Protein AF-A0A916ZCE4-F1 (afdb_monomer)

Solvent-accessible surface area (backbone atoms only — not comparable to full-atom values): 5836 Å² total; per-residue (Å²): 132,80,49,57,36,42,53,15,47,40,32,35,37,42,56,66,68,63,46,86,62,83,86,52,67,86,87,54,49,46,57,57,51,27,46,56,56,24,55,75,69,74,45,52,68,63,56,52,38,40,70,75,55,42,75,92,53,55,72,62,35,77,72,66,49,63,57,50,81,55,92,61,28,32,39,34,34,54,96,60,22,33,58,36,39,44,51,45,77,78,77,74,77,75,70,80,85,84,127

Secondary structure (DSSP, 8-state):
--SB-HHHHHHHHHHTS----TTS-TTS-HHHHHHHHHHHTT--HHHHHHHHS-GGGGGGGGG--SEEE-SSEEEEEETTEEEEEEE------------

Structure (mmCIF, N/CA/C/O backbone):
data_AF-A0A916ZCE4-F1
#
_entry.id   AF-A0A916ZCE4-F1
#
loop_
_atom_site.group_PDB
_atom_site.id
_atom_site.type_symbol
_atom_site.label_atom_id
_atom_site.label_alt_id
_atom_site.label_comp_id
_atom_site.label_asym_id
_atom_site.label_entity_id
_atom_site.label_seq_id
_atom_site.pdbx_PDB_ins_code
_atom_site.Cartn_x
_atom_site.Cartn_y
_atom_site.Cartn_z
_atom_site.occupancy
_atom_site.B_iso_or_equiv
_atom_site.auth_seq_id
_atom_site.auth_comp_id
_atom_site.auth_asym_id
_atom_site.auth_atom_id
_atom_site.pdbx_PDB_model_num
ATOM 1 N N . MET A 1 1 ? 2.271 14.317 8.196 1.00 78.00 1 MET A N 1
ATOM 2 C CA . MET A 1 1 ? 2.770 13.307 7.229 1.00 78.00 1 MET A CA 1
ATOM 3 C C . MET A 1 1 ? 1.942 12.042 7.373 1.00 78.00 1 MET A C 1
ATOM 5 O O . MET A 1 1 ? 1.617 11.700 8.501 1.00 78.00 1 MET A O 1
ATOM 9 N N . SER A 1 2 ? 1.623 11.353 6.272 1.00 90.50 2 SER A N 1
ATOM 10 C CA . SER A 1 2 ? 0.889 10.079 6.326 1.00 90.50 2 SER A CA 1
ATOM 11 C C . SER A 1 2 ? 1.703 8.981 7.039 1.00 90.50 2 SER A C 1
ATOM 13 O O . SER A 1 2 ? 2.906 8.865 6.780 1.00 90.50 2 SER A O 1
ATOM 15 N N . PRO A 1 3 ? 1.078 8.146 7.892 1.00 94.50 3 PRO A N 1
ATOM 16 C CA . PRO A 1 3 ? 1.717 6.991 8.524 1.00 94.50 3 PRO A CA 1
ATOM 17 C C . PRO A 1 3 ? 1.898 5.808 7.557 1.00 94.50 3 PRO A C 1
ATOM 19 O O . PRO A 1 3 ? 2.504 4.799 7.920 1.00 94.50 3 PRO A O 1
ATOM 22 N N . VAL A 1 4 ? 1.373 5.900 6.330 1.00 96.62 4 VAL A N 1
ATOM 23 C CA . VAL A 1 4 ? 1.483 4.853 5.313 1.00 96.62 4 VAL A CA 1
ATOM 24 C C . VAL A 1 4 ? 2.815 4.974 4.578 1.00 96.62 4 VAL A C 1
ATOM 26 O O . VAL A 1 4 ? 3.096 5.953 3.879 1.00 96.62 4 VAL A O 1
ATOM 29 N N . THR A 1 5 ? 3.650 3.950 4.727 1.00 97.06 5 THR A N 1
ATOM 30 C CA . THR A 1 5 ? 4.968 3.899 4.086 1.00 97.06 5 THR A CA 1
ATOM 31 C C . THR A 1 5 ? 4.860 3.669 2.577 1.00 97.06 5 THR A C 1
ATOM 33 O O . THR A 1 5 ? 3.895 3.086 2.085 1.00 97.06 5 THR A O 1
ATOM 36 N N . ALA A 1 6 ? 5.891 4.057 1.821 1.00 96.88 6 ALA A N 1
ATOM 37 C CA . ALA A 1 6 ? 5.950 3.756 0.387 1.00 96.88 6 ALA A CA 1
ATOM 38 C C . ALA A 1 6 ? 5.925 2.240 0.109 1.00 96.88 6 ALA A C 1
ATOM 40 O O . ALA A 1 6 ? 5.322 1.805 -0.866 1.00 96.88 6 ALA A O 1
ATOM 41 N N . HIS A 1 7 ? 6.525 1.428 0.990 1.00 97.06 7 HIS A N 1
ATOM 42 C CA . HIS A 1 7 ? 6.454 -0.030 0.874 1.00 97.06 7 HIS A CA 1
ATOM 43 C C . HIS A 1 7 ? 5.010 -0.541 0.978 1.00 97.06 7 HIS A C 1
ATOM 45 O O . HIS A 1 7 ? 4.589 -1.362 0.166 1.00 97.06 7 HIS A O 1
ATOM 51 N N . ALA A 1 8 ? 4.227 -0.014 1.924 1.00 97.19 8 ALA A N 1
ATOM 52 C CA . ALA A 1 8 ? 2.812 -0.348 2.044 1.00 97.19 8 ALA A CA 1
ATOM 53 C C . ALA A 1 8 ? 2.013 0.030 0.788 1.00 97.19 8 ALA A C 1
ATOM 55 O O . ALA A 1 8 ? 1.170 -0.756 0.359 1.00 97.19 8 ALA A O 1
ATOM 56 N N . VAL A 1 9 ? 2.322 1.171 0.159 1.00 97.94 9 VAL A N 1
ATOM 57 C CA . VAL A 1 9 ? 1.701 1.566 -1.116 1.00 97.94 9 VAL A CA 1
ATOM 58 C C . VAL A 1 9 ? 2.015 0.561 -2.224 1.00 97.94 9 VAL A C 1
ATOM 60 O O . VAL A 1 9 ? 1.090 0.093 -2.881 1.00 97.94 9 VAL A O 1
ATOM 63 N N . VAL A 1 10 ? 3.281 0.159 -2.392 1.00 97.69 10 VAL A N 1
ATOM 64 C CA . VAL A 1 10 ? 3.669 -0.873 -3.377 1.00 97.69 10 VAL A CA 1
ATOM 65 C C . VAL A 1 10 ? 2.870 -2.160 -3.159 1.00 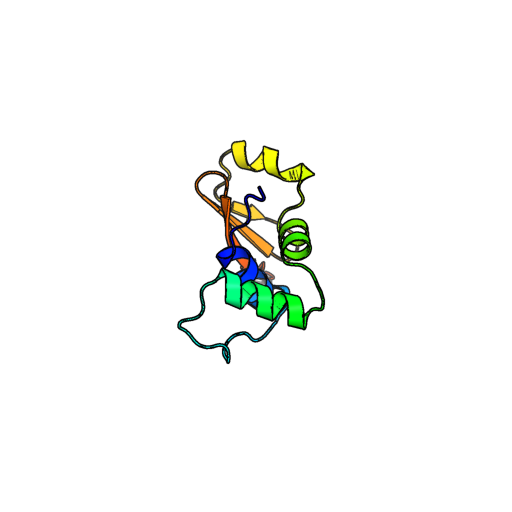97.69 10 VAL A C 1
ATOM 67 O O . VAL A 1 10 ? 2.295 -2.703 -4.098 1.00 97.69 10 VAL A O 1
ATOM 70 N N . ARG A 1 11 ? 2.761 -2.627 -1.911 1.00 97.12 11 ARG A N 1
ATOM 71 C CA . ARG A 1 11 ? 2.029 -3.863 -1.599 1.00 97.12 11 ARG A CA 1
ATOM 72 C C . ARG A 1 11 ? 0.529 -3.748 -1.821 1.00 97.12 11 ARG A C 1
ATOM 74 O O . ARG A 1 11 ? -0.084 -4.712 -2.273 1.00 97.12 11 ARG A O 1
ATOM 81 N N . TRP A 1 12 ? -0.060 -2.592 -1.542 1.00 96.94 12 TRP A N 1
ATOM 82 C CA . TRP A 1 12 ? -1.460 -2.331 -1.857 1.00 96.94 12 TRP A CA 1
ATOM 83 C C . TRP A 1 12 ? -1.712 -2.331 -3.370 1.00 96.94 12 TRP A C 1
ATOM 85 O O . TRP A 1 12 ? -2.660 -2.973 -3.826 1.00 96.94 12 TRP A O 1
ATOM 95 N N . LEU A 1 13 ? -0.835 -1.695 -4.154 1.00 96.81 13 LEU A N 1
ATOM 96 C CA . LEU A 1 13 ? -0.912 -1.696 -5.617 1.00 96.81 13 LEU A CA 1
ATOM 97 C C . LEU A 1 13 ? -0.871 -3.125 -6.181 1.00 96.81 13 LEU A C 1
ATOM 99 O O . LEU A 1 13 ? -1.753 -3.505 -6.947 1.00 96.81 13 LEU A O 1
ATOM 103 N N . GLU A 1 14 ? 0.091 -3.939 -5.746 1.00 95.50 14 GLU A N 1
ATOM 104 C CA . GLU A 1 14 ? 0.258 -5.322 -6.217 1.00 95.50 14 GLU A CA 1
ATOM 105 C C . GLU A 1 14 ? -0.904 -6.233 -5.786 1.00 95.50 14 GLU A C 1
ATOM 107 O O . GLU A 1 14 ? -1.456 -6.991 -6.584 1.00 95.50 14 GLU A O 1
ATOM 112 N N . ARG A 1 15 ? -1.283 -6.186 -4.503 1.00 94.12 15 ARG A N 1
ATOM 113 C CA . ARG A 1 15 ? -2.145 -7.217 -3.895 1.00 94.12 15 ARG A CA 1
ATOM 114 C C . ARG A 1 15 ? -3.623 -6.874 -3.911 1.00 94.12 15 ARG A C 1
ATOM 116 O O . ARG A 1 15 ? -4.446 -7.777 -4.020 1.00 94.12 15 ARG A O 1
ATOM 123 N N . VAL A 1 16 ? -3.950 -5.590 -3.789 1.00 93.56 16 VAL A N 1
ATOM 124 C CA . VAL A 1 16 ? -5.336 -5.108 -3.732 1.00 93.56 16 VAL A CA 1
ATOM 125 C C . VAL A 1 16 ? -5.747 -4.553 -5.091 1.00 93.56 16 VAL A C 1
ATOM 127 O O . VAL A 1 16 ? -6.789 -4.932 -5.616 1.00 93.56 16 VAL A O 1
ATOM 130 N N . ARG A 1 17 ? -4.906 -3.712 -5.707 1.00 94.19 17 ARG A N 1
ATOM 131 C CA . ARG A 1 17 ? -5.203 -3.098 -7.016 1.00 94.19 17 ARG A CA 1
ATOM 132 C C . ARG A 1 17 ? -4.746 -3.921 -8.220 1.00 94.19 17 ARG A C 1
ATOM 134 O O . ARG A 1 17 ? -5.067 -3.535 -9.338 1.00 94.19 17 ARG A O 1
ATOM 141 N N . ARG A 1 18 ? -4.056 -5.046 -7.997 1.00 93.88 18 ARG A N 1
ATOM 142 C CA . ARG A 1 18 ? -3.597 -5.988 -9.037 1.00 93.88 18 ARG A CA 1
ATOM 143 C C . ARG A 1 18 ? -2.721 -5.337 -10.117 1.00 93.88 18 ARG A C 1
ATOM 145 O O . ARG A 1 18 ? -2.741 -5.760 -11.268 1.00 93.88 18 ARG A O 1
ATOM 152 N N . VAL A 1 19 ? -1.944 -4.319 -9.747 1.00 94.94 19 VAL A N 1
ATOM 153 C CA . VAL A 1 19 ? -0.966 -3.687 -10.643 1.00 94.94 19 VAL A CA 1
ATOM 154 C C . VAL A 1 19 ? 0.288 -4.555 -10.707 1.00 94.94 19 VAL A C 1
ATOM 156 O O . VAL A 1 19 ? 0.901 -4.835 -9.676 1.00 94.94 19 VAL A O 1
ATOM 159 N N . ASP A 1 20 ? 0.691 -4.962 -11.912 1.00 94.56 20 ASP A N 1
ATOM 160 C CA . ASP A 1 20 ? 1.939 -5.698 -12.118 1.00 94.56 20 ASP A CA 1
ATOM 161 C C . ASP A 1 20 ? 3.141 -4.739 -12.122 1.00 94.56 20 ASP A C 1
ATOM 163 O O . ASP A 1 20 ? 3.387 -4.016 -13.087 1.00 94.56 20 ASP A O 1
ATOM 167 N N . LEU A 1 21 ? 3.903 -4.746 -11.026 1.00 93.50 21 LEU A N 1
ATOM 168 C CA . LEU A 1 21 ? 5.141 -3.976 -10.869 1.00 93.50 21 LEU A CA 1
ATOM 169 C C . LEU A 1 21 ? 6.398 -4.846 -11.032 1.00 93.50 21 LEU A C 1
ATOM 171 O O . LEU A 1 21 ? 7.505 -4.371 -10.772 1.00 93.50 21 LEU A O 1
ATOM 175 N N . SER A 1 22 ? 6.252 -6.113 -11.436 1.00 91.06 22 SER A N 1
ATOM 176 C CA . SER A 1 22 ? 7.362 -7.076 -11.523 1.00 91.06 22 SER A CA 1
ATOM 177 C C . SER A 1 22 ? 8.383 -6.720 -12.606 1.00 91.06 22 SER A C 1
ATOM 179 O O . SER A 1 22 ? 9.552 -7.078 -12.497 1.00 91.06 22 SER A O 1
ATOM 181 N N . ARG A 1 23 ? 7.953 -5.963 -13.621 1.00 90.75 23 ARG A N 1
ATOM 182 C CA . ARG A 1 23 ? 8.788 -5.477 -14.729 1.00 90.75 23 ARG A CA 1
ATOM 183 C C . ARG A 1 23 ? 9.586 -4.217 -14.392 1.00 90.75 23 ARG A C 1
ATOM 185 O O . ARG A 1 23 ? 10.381 -3.774 -15.217 1.00 90.75 23 ARG A O 1
ATOM 192 N N . LEU A 1 24 ? 9.351 -3.606 -13.229 1.00 93.44 24 LEU A N 1
ATOM 193 C CA . LEU A 1 24 ? 10.109 -2.429 -12.815 1.00 93.44 24 LEU A CA 1
ATOM 194 C C . LEU A 1 24 ? 11.516 -2.827 -12.350 1.00 93.44 24 LEU A C 1
ATOM 196 O O . LEU A 1 24 ? 11.667 -3.888 -11.738 1.00 93.44 24 LEU A O 1
ATOM 200 N N . PRO A 1 25 ? 12.533 -1.972 -12.567 1.00 95.25 25 PRO A N 1
ATOM 201 C CA . PRO A 1 25 ? 13.892 -2.289 -12.153 1.00 95.25 25 PRO A CA 1
ATOM 202 C C . PRO A 1 25 ? 13.992 -2.554 -10.637 1.00 95.25 25 PRO A C 1
ATOM 204 O O . PRO A 1 25 ? 13.415 -1.802 -9.837 1.00 95.25 25 PRO A O 1
ATOM 207 N N . PRO A 1 26 ? 14.688 -3.624 -10.208 1.00 89.44 26 PRO A N 1
ATOM 208 C CA . PRO A 1 26 ? 14.745 -4.033 -8.804 1.00 89.44 26 PRO A CA 1
ATOM 209 C C . PRO A 1 26 ? 15.431 -3.003 -7.897 1.00 89.44 26 PRO A C 1
ATOM 211 O O . PRO A 1 26 ? 15.088 -2.909 -6.720 1.00 89.44 26 PRO A O 1
ATOM 214 N N . GLU A 1 27 ? 16.350 -2.205 -8.436 1.00 95.06 27 GLU A N 1
ATOM 215 C CA . GLU A 1 27 ? 17.079 -1.143 -7.740 1.00 95.06 27 GLU A CA 1
ATOM 216 C C . GLU A 1 27 ? 16.231 0.105 -7.458 1.00 95.06 27 GLU A C 1
ATOM 218 O O . GLU A 1 27 ? 16.650 0.997 -6.716 1.00 95.06 27 GLU A O 1
ATOM 223 N N . TRP A 1 28 ? 15.029 0.202 -8.034 1.00 96.56 28 TRP A N 1
ATOM 224 C CA . TRP A 1 28 ? 14.149 1.328 -7.754 1.00 96.56 28 TRP A CA 1
ATOM 225 C C . TRP A 1 28 ? 13.690 1.318 -6.300 1.00 96.56 28 TRP A C 1
ATOM 227 O O . TRP A 1 28 ? 13.142 0.337 -5.793 1.00 96.56 28 TRP A O 1
ATOM 237 N N . SER A 1 29 ? 13.828 2.473 -5.648 1.00 97.31 29 SER A N 1
ATOM 238 C CA . SER A 1 29 ? 13.292 2.680 -4.307 1.00 97.31 29 SER A CA 1
ATOM 239 C C . SER A 1 29 ? 11.781 2.430 -4.273 1.00 97.31 29 SER A C 1
ATOM 241 O O . SER A 1 29 ? 11.064 2.665 -5.250 1.00 97.31 29 SER A O 1
ATOM 243 N N . ASN A 1 30 ? 11.263 2.017 -3.111 1.00 96.62 30 ASN A N 1
ATOM 244 C CA . ASN A 1 30 ? 9.819 1.835 -2.926 1.00 96.62 30 ASN A CA 1
ATOM 245 C C . ASN A 1 30 ? 9.024 3.105 -3.266 1.00 96.62 30 ASN A C 1
ATOM 247 O O . ASN A 1 30 ? 7.908 2.997 -3.758 1.00 96.62 30 ASN A O 1
ATOM 251 N N . LEU A 1 31 ? 9.589 4.297 -3.031 1.00 97.25 31 LEU A N 1
ATOM 252 C CA . LEU A 1 31 ? 8.947 5.562 -3.392 1.00 97.25 31 LEU A CA 1
ATOM 253 C C . LEU A 1 31 ? 8.755 5.674 -4.908 1.00 97.25 31 LEU A C 1
ATOM 255 O O . LEU A 1 31 ? 7.646 5.946 -5.357 1.00 97.25 31 LEU A O 1
ATOM 259 N N . ARG A 1 32 ? 9.806 5.392 -5.685 1.00 97.81 32 ARG A N 1
ATOM 260 C CA . ARG A 1 32 ? 9.760 5.452 -7.150 1.00 97.81 32 ARG A CA 1
ATOM 261 C C . ARG A 1 32 ? 8.837 4.386 -7.738 1.00 97.81 32 ARG A C 1
ATOM 263 O O . ARG A 1 32 ? 8.064 4.668 -8.648 1.00 97.81 32 ARG A O 1
ATOM 270 N N . ARG A 1 33 ? 8.870 3.169 -7.185 1.00 97.75 33 ARG A N 1
ATOM 271 C CA . ARG A 1 33 ? 7.954 2.080 -7.570 1.00 97.75 33 ARG A CA 1
ATOM 272 C C . ARG A 1 33 ? 6.498 2.434 -7.265 1.00 97.75 33 ARG A C 1
ATOM 274 O O . ARG A 1 33 ? 5.637 2.219 -8.111 1.00 97.75 33 ARG A O 1
ATOM 281 N N . ALA A 1 34 ? 6.233 3.002 -6.086 1.00 97.44 34 ALA A N 1
ATOM 282 C CA . ALA A 1 34 ? 4.902 3.458 -5.701 1.00 97.44 34 ALA A CA 1
ATOM 283 C C . ALA A 1 34 ? 4.397 4.560 -6.638 1.00 97.44 34 ALA A C 1
ATOM 285 O O . ALA A 1 34 ? 3.271 4.458 -7.107 1.00 97.44 34 ALA A O 1
ATOM 286 N N . GLN A 1 35 ? 5.227 5.562 -6.951 1.00 97.81 35 GLN A N 1
ATOM 287 C CA . GLN A 1 35 ? 4.891 6.625 -7.906 1.00 97.81 35 GLN A CA 1
ATOM 288 C C . GLN A 1 35 ? 4.521 6.048 -9.273 1.00 97.81 35 GLN A C 1
ATOM 290 O O . GLN A 1 35 ? 3.418 6.287 -9.740 1.00 97.81 35 GLN A O 1
ATOM 295 N N . CYS A 1 36 ? 5.361 5.181 -9.844 1.00 97.19 36 CYS A N 1
ATOM 296 C CA . CYS A 1 36 ? 5.088 4.563 -11.142 1.00 97.19 36 CYS A CA 1
ATOM 297 C C . CYS A 1 36 ? 3.772 3.762 -11.164 1.00 97.19 36 CYS A C 1
ATOM 299 O O . CYS A 1 36 ? 2.990 3.863 -12.109 1.00 97.19 36 CYS A O 1
ATOM 301 N N . GLY A 1 37 ? 3.488 2.991 -10.109 1.00 97.19 37 GLY A N 1
ATOM 302 C CA . GLY A 1 37 ? 2.217 2.273 -10.008 1.00 97.19 37 GLY A CA 1
ATOM 303 C C . GLY A 1 37 ? 1.008 3.190 -9.782 1.00 97.19 37 GLY A C 1
ATOM 304 O O . GLY A 1 37 ? -0.079 2.891 -10.271 1.00 97.19 37 GLY A O 1
ATOM 305 N N . CYS A 1 38 ? 1.183 4.319 -9.089 1.00 97.69 38 CYS A N 1
ATOM 306 C CA . CYS A 1 38 ? 0.142 5.339 -8.947 1.00 97.69 38 CYS A CA 1
ATOM 307 C C . CYS A 1 38 ? -0.128 6.051 -10.285 1.00 97.69 38 CYS A C 1
ATOM 309 O O . CYS A 1 38 ? -1.290 6.209 -10.657 1.00 97.69 38 CYS A O 1
ATOM 311 N N . ASP A 1 39 ? 0.918 6.369 -11.054 1.00 97.25 39 ASP A N 1
ATOM 312 C CA . ASP A 1 39 ? 0.809 6.956 -12.395 1.00 97.25 39 ASP A CA 1
ATOM 313 C C . ASP A 1 39 ? 0.041 6.028 -13.347 1.00 97.25 39 ASP A C 1
ATOM 315 O O . ASP A 1 39 ?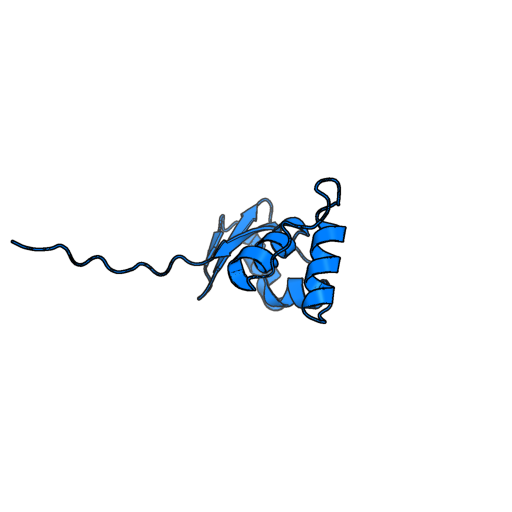 -0.837 6.479 -14.084 1.00 97.25 39 ASP A O 1
ATOM 319 N N . HIS A 1 40 ? 0.297 4.713 -13.278 1.00 95.44 40 HIS A N 1
ATOM 320 C CA . HIS A 1 40 ? -0.453 3.705 -14.038 1.00 95.44 40 HIS A CA 1
ATOM 321 C C . HIS A 1 40 ? -1.962 3.751 -13.743 1.00 95.44 40 HIS A C 1
ATOM 323 O O . HIS A 1 40 ? -2.781 3.604 -14.650 1.00 95.44 40 HIS A O 1
ATOM 329 N N . LEU A 1 41 ? -2.336 4.003 -12.486 1.00 96.00 41 LEU A N 1
ATOM 330 C CA . LEU A 1 41 ? -3.727 4.152 -12.053 1.00 96.00 41 LEU A CA 1
ATOM 331 C C . LEU A 1 41 ? -4.261 5.589 -12.177 1.00 96.00 41 LEU A C 1
ATOM 333 O O . LEU A 1 41 ? -5.403 5.832 -11.785 1.00 96.00 41 LEU A O 1
ATOM 337 N N . ARG A 1 42 ? -3.467 6.528 -12.714 1.00 97.12 42 ARG A N 1
ATOM 338 C CA . ARG A 1 42 ? -3.778 7.965 -12.802 1.00 97.12 42 ARG A CA 1
ATOM 339 C C . ARG A 1 42 ? -4.209 8.564 -11.459 1.00 97.12 42 ARG A C 1
ATOM 341 O O . ARG A 1 42 ? -5.174 9.322 -11.394 1.00 97.12 42 ARG A O 1
ATOM 348 N N . MET A 1 43 ? -3.507 8.205 -10.388 1.00 97.38 43 MET A N 1
ATOM 349 C CA . MET A 1 43 ? -3.767 8.711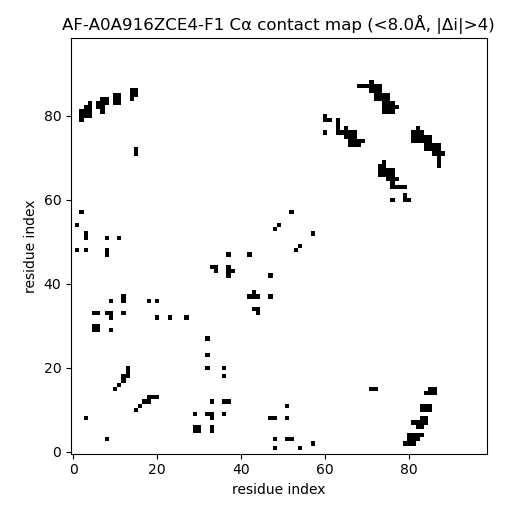 -9.040 1.00 97.38 43 MET A CA 1
ATOM 350 C C . MET A 1 43 ? -2.499 9.272 -8.404 1.00 97.38 43 MET A C 1
ATOM 352 O O . MET A 1 43 ? -1.398 8.855 -8.754 1.00 97.38 43 MET A O 1
ATOM 356 N N . SER A 1 44 ? -2.636 10.195 -7.452 1.00 97.56 44 SER A N 1
ATOM 357 C CA . SER A 1 44 ? -1.474 10.689 -6.714 1.00 97.56 44 SER A CA 1
ATOM 358 C C . SER A 1 44 ? -1.028 9.695 -5.635 1.00 97.56 44 SER A C 1
ATOM 360 O O . SER A 1 44 ? -1.784 8.828 -5.185 1.00 97.56 44 SER A O 1
ATOM 362 N N . LEU A 1 45 ? 0.216 9.843 -5.170 1.00 96.75 45 LEU A N 1
ATOM 363 C CA . LEU A 1 45 ? 0.727 9.046 -4.053 1.00 96.75 45 LEU A CA 1
ATOM 364 C C . LEU A 1 45 ? -0.055 9.306 -2.754 1.00 96.75 45 LEU A C 1
ATOM 366 O O . LEU A 1 45 ? -0.203 8.399 -1.934 1.00 96.75 45 LEU A O 1
ATOM 370 N N . ASP A 1 46 ? -0.552 10.526 -2.559 1.00 96.62 46 ASP A N 1
ATOM 371 C CA . ASP A 1 46 ? -1.323 10.881 -1.369 1.00 96.62 46 ASP A CA 1
ATOM 372 C C . ASP A 1 46 ? -2.746 10.318 -1.428 1.00 96.62 46 ASP A C 1
ATOM 374 O O . ASP A 1 46 ? -3.210 9.784 -0.420 1.00 96.62 46 ASP A O 1
ATOM 378 N N . ASP A 1 47 ? -3.374 10.269 -2.607 1.00 97.19 47 ASP A N 1
ATOM 379 C CA . ASP A 1 47 ? -4.649 9.560 -2.792 1.00 97.19 47 ASP A CA 1
ATOM 380 C C . ASP A 1 47 ? -4.506 8.067 -2.486 1.00 97.19 47 ASP A C 1
ATOM 382 O O . ASP A 1 47 ? -5.377 7.460 -1.863 1.00 97.19 47 ASP A O 1
ATOM 386 N N . ALA A 1 48 ? -3.387 7.453 -2.888 1.00 97.19 48 ALA A N 1
ATOM 387 C CA . ALA A 1 48 ? -3.121 6.049 -2.587 1.00 97.19 48 ALA A CA 1
ATOM 388 C C . ALA A 1 48 ? -2.978 5.822 -1.075 1.00 97.19 48 ALA A C 1
ATOM 390 O O . ALA A 1 48 ? -3.508 4.851 -0.532 1.00 97.19 48 ALA A O 1
ATOM 391 N N . ARG A 1 49 ? -2.301 6.734 -0.370 1.00 97.19 49 ARG A N 1
ATOM 392 C CA . ARG A 1 49 ? -2.174 6.687 1.094 1.00 97.19 49 ARG A CA 1
ATOM 393 C C . ARG A 1 49 ? -3.520 6.860 1.790 1.00 97.19 49 ARG A C 1
ATOM 395 O O . ARG A 1 49 ? -3.802 6.098 2.712 1.00 97.19 49 ARG A O 1
ATOM 402 N N . GLU A 1 50 ? -4.339 7.804 1.334 1.00 96.12 50 GLU A N 1
ATOM 403 C CA . GLU A 1 50 ? -5.681 8.053 1.871 1.00 96.12 50 GLU A CA 1
ATOM 404 C C . GLU A 1 50 ? -6.611 6.854 1.628 1.00 96.12 50 GLU A C 1
ATOM 406 O O . GLU A 1 50 ? -7.355 6.447 2.519 1.00 96.12 50 GLU A O 1
ATOM 411 N N . ALA A 1 51 ? -6.504 6.203 0.465 1.00 95.12 51 ALA A N 1
ATOM 412 C CA . ALA A 1 51 ? -7.239 4.977 0.164 1.00 95.12 51 ALA A CA 1
ATOM 413 C C . ALA A 1 51 ? -6.815 3.796 1.055 1.00 95.12 51 ALA A C 1
ATOM 415 O O . ALA A 1 51 ? -7.655 2.984 1.451 1.00 95.12 51 ALA A O 1
ATOM 416 N N . ILE A 1 52 ? -5.522 3.679 1.383 1.00 95.25 52 ILE A N 1
ATOM 417 C CA . ILE A 1 52 ? -5.008 2.625 2.270 1.00 95.25 52 ILE A CA 1
ATOM 418 C C . ILE A 1 52 ? -5.498 2.847 3.699 1.00 95.25 52 ILE A C 1
ATOM 420 O O . ILE A 1 52 ? -6.118 1.943 4.270 1.00 95.25 52 ILE A O 1
ATOM 424 N N . LEU A 1 53 ? -5.227 4.032 4.251 1.00 94.19 53 LEU A N 1
ATOM 425 C CA . LEU A 1 53 ? -5.627 4.431 5.593 1.00 94.19 53 LEU A CA 1
ATOM 426 C C . LEU A 1 53 ? -6.068 5.906 5.598 1.00 94.19 53 LEU A C 1
ATOM 428 O O . LEU A 1 53 ? -5.207 6.795 5.613 1.00 94.19 53 LEU A O 1
ATOM 432 N N . PRO A 1 54 ? -7.386 6.157 5.677 1.00 93.81 54 PRO A N 1
ATOM 433 C CA . PRO A 1 54 ? -7.924 7.505 5.726 1.00 93.81 54 PRO A CA 1
ATOM 434 C C . PRO A 1 54 ? -7.366 8.323 6.887 1.00 93.81 54 PRO A C 1
ATOM 436 O O . PRO A 1 54 ? -7.216 7.806 7.998 1.00 93.81 54 PRO A O 1
ATOM 439 N N . SER A 1 55 ? -7.142 9.614 6.657 1.00 93.19 55 SER A N 1
ATOM 440 C CA . SER A 1 55 ? -6.542 10.533 7.633 1.00 93.19 55 SER A CA 1
ATOM 441 C C . SER A 1 55 ? -7.297 10.590 8.960 1.00 93.19 55 SER A C 1
ATOM 443 O O . SER A 1 55 ? -6.693 10.578 10.032 1.00 93.19 55 SER A O 1
ATOM 445 N N . ARG A 1 56 ? -8.631 10.507 8.909 1.00 92.06 56 ARG A N 1
ATOM 446 C CA . ARG A 1 56 ? -9.494 10.440 10.102 1.00 92.06 56 ARG A CA 1
ATOM 447 C C . ARG A 1 56 ? -9.250 9.219 10.997 1.00 92.06 56 ARG A C 1
ATOM 449 O O . ARG A 1 56 ? -9.712 9.210 12.130 1.00 92.06 56 ARG A O 1
ATOM 456 N N . LEU A 1 57 ? -8.585 8.181 10.487 1.00 89.62 57 LEU A N 1
ATOM 457 C CA . LEU A 1 57 ? -8.301 6.953 11.227 1.00 89.62 57 LEU A CA 1
ATOM 458 C C . LEU A 1 57 ? -6.858 6.876 11.743 1.00 89.62 57 LEU A C 1
ATOM 460 O O . LEU A 1 57 ? -6.509 5.901 12.404 1.00 89.62 57 LEU A O 1
ATOM 464 N N . HIS A 1 58 ? -6.011 7.875 11.464 1.00 90.62 58 HIS A N 1
ATOM 465 C CA . HIS A 1 58 ? -4.601 7.850 11.877 1.00 90.62 58 HIS A CA 1
ATOM 466 C C . HIS A 1 58 ? -4.446 7.792 13.401 1.00 90.62 58 HIS A C 1
ATOM 468 O O . HIS A 1 58 ? -3.545 7.112 13.883 1.00 90.62 58 HIS A O 1
ATOM 474 N N . CYS A 1 59 ? -5.359 8.413 14.152 1.00 86.81 59 CYS A N 1
ATOM 475 C CA . CYS A 1 59 ? -5.373 8.376 15.618 1.00 86.81 59 CYS A CA 1
ATOM 476 C C . CYS A 1 59 ? -5.552 6.962 16.196 1.00 86.81 59 CYS A C 1
ATOM 478 O O . CYS A 1 59 ? -5.067 6.676 17.285 1.00 86.81 59 CYS A O 1
ATOM 480 N N . TYR A 1 60 ? -6.184 6.037 15.467 1.00 82.69 60 TYR A N 1
ATOM 481 C CA . TYR A 1 60 ? -6.349 4.660 15.942 1.00 82.69 60 TYR A CA 1
ATOM 482 C C . TYR A 1 60 ? -5.053 3.844 15.874 1.00 82.69 60 TYR A C 1
ATOM 484 O O . TYR A 1 60 ? -4.985 2.765 16.459 1.00 82.69 60 TYR A O 1
ATOM 492 N N . LEU A 1 61 ? -4.008 4.346 15.205 1.00 85.19 61 LEU A N 1
ATOM 493 C CA . LEU A 1 61 ? -2.688 3.714 15.235 1.00 85.19 61 LEU A CA 1
ATOM 494 C C . LEU A 1 61 ? -1.993 3.876 16.594 1.00 85.19 61 LEU A C 1
ATOM 496 O O . LEU A 1 61 ? -1.102 3.087 16.903 1.00 85.19 61 LEU A O 1
ATOM 500 N N . ASP A 1 62 ? -2.405 4.849 17.415 1.00 76.56 62 ASP A N 1
ATOM 501 C CA . ASP A 1 62 ? -1.871 5.046 18.769 1.00 76.56 62 ASP A CA 1
ATOM 502 C C . ASP A 1 62 ? -2.324 3.957 19.753 1.00 76.56 62 ASP A C 1
ATOM 504 O O . ASP A 1 62 ? -1.706 3.786 20.801 1.00 76.56 62 ASP A O 1
ATOM 508 N N . LEU A 1 63 ? -3.347 3.171 19.400 1.00 77.06 63 LEU A N 1
ATOM 509 C CA . LEU A 1 63 ? -3.821 2.025 20.189 1.00 77.06 63 LEU A CA 1
ATOM 510 C C . LEU A 1 63 ? -2.913 0.783 20.060 1.00 77.06 63 LEU A C 1
ATOM 512 O O . LEU A 1 63 ? -3.301 -0.308 20.469 1.00 77.06 63 LEU A O 1
ATOM 516 N N . ASP A 1 64 ? -1.746 0.946 19.429 1.00 68.62 64 ASP A N 1
ATOM 517 C CA . ASP A 1 64 ? -0.769 -0.092 19.080 1.00 68.62 64 ASP A CA 1
ATOM 518 C C . ASP A 1 64 ? -1.375 -1.384 18.480 1.00 68.62 64 ASP A C 1
ATOM 520 O O . ASP A 1 64 ? -1.002 -2.502 18.858 1.00 68.62 64 ASP A O 1
ATOM 524 N N . PRO A 1 65 ? -2.329 -1.294 17.526 1.00 70.31 65 PRO A N 1
ATOM 525 C CA . PRO A 1 65 ? -2.806 -2.490 16.859 1.00 70.31 65 PRO A CA 1
ATOM 526 C C . PRO A 1 65 ? -1.662 -3.059 16.018 1.00 70.31 65 PRO A C 1
ATOM 528 O O . PRO A 1 65 ? -1.137 -2.379 15.146 1.00 70.31 65 PRO A O 1
ATOM 531 N N . ARG A 1 66 ? -1.304 -4.335 16.202 1.00 82.88 66 ARG A N 1
ATOM 532 C CA . ARG A 1 66 ? -0.332 -5.007 15.309 1.00 82.88 66 ARG A CA 1
ATOM 533 C C . ARG A 1 66 ? -0.864 -5.151 13.875 1.00 82.88 66 ARG A C 1
ATOM 535 O O . ARG A 1 66 ? -0.089 -5.245 12.922 1.00 82.88 66 ARG A O 1
ATOM 542 N N 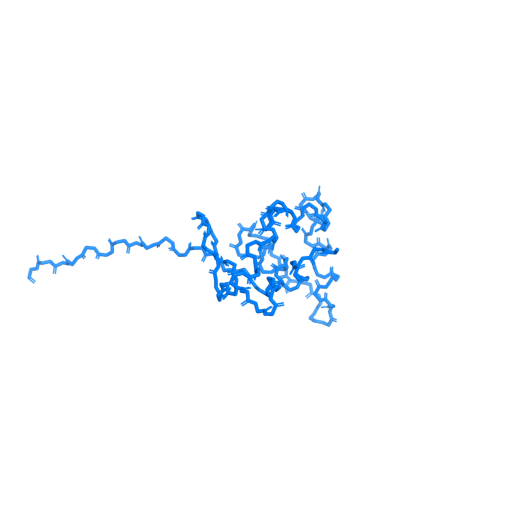. ALA A 1 67 ? -2.189 -5.185 13.716 1.00 84.38 67 ALA A N 1
ATOM 543 C CA . ALA A 1 67 ? -2.859 -5.252 12.425 1.00 84.38 67 ALA A CA 1
ATOM 544 C C . ALA A 1 67 ? -4.259 -4.621 12.467 1.00 84.38 67 ALA A C 1
ATOM 546 O O . ALA A 1 67 ? -4.979 -4.766 13.453 1.00 84.38 67 ALA A O 1
ATOM 547 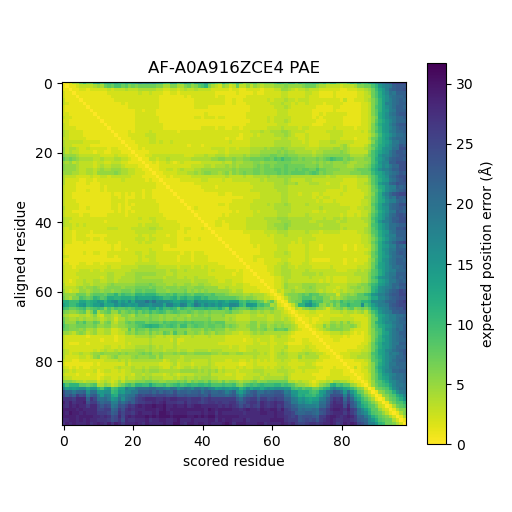N N . VAL A 1 68 ? -4.667 -3.990 11.363 1.00 86.50 68 VAL A N 1
ATOM 548 C CA . VAL A 1 68 ? -6.018 -3.444 11.152 1.00 86.50 68 VAL A CA 1
ATOM 549 C C . VAL A 1 68 ? -6.666 -4.184 9.985 1.00 86.50 68 VAL A C 1
ATOM 551 O O . VAL A 1 68 ? -6.109 -4.228 8.888 1.00 86.50 68 VAL A O 1
ATOM 554 N N . ARG A 1 69 ? -7.834 -4.792 10.210 1.00 87.19 69 ARG A N 1
ATOM 555 C CA . ARG A 1 69 ? -8.557 -5.561 9.186 1.00 87.19 69 ARG A CA 1
ATOM 556 C C . ARG A 1 69 ? -9.607 -4.685 8.504 1.00 87.19 69 ARG A C 1
ATOM 558 O O . ARG A 1 69 ? -10.429 -4.075 9.178 1.00 87.19 69 ARG A O 1
ATOM 565 N N . GLY A 1 70 ? -9.569 -4.646 7.177 1.00 83.81 70 GLY A N 1
ATOM 566 C CA . GLY A 1 70 ? -10.624 -4.115 6.318 1.00 83.81 70 GLY A CA 1
ATOM 567 C C . GLY A 1 70 ? -11.335 -5.242 5.564 1.00 83.81 70 GLY A C 1
ATOM 568 O O . GLY A 1 70 ? -11.007 -6.414 5.734 1.00 83.81 70 GLY A O 1
ATOM 569 N N . ALA A 1 71 ? -12.299 -4.880 4.717 1.00 84.44 71 ALA A N 1
ATOM 570 C CA . ALA A 1 71 ? -13.105 -5.847 3.969 1.00 84.44 71 ALA A CA 1
ATOM 571 C C . ALA A 1 71 ? -12.281 -6.680 2.968 1.00 84.44 71 ALA A C 1
ATOM 573 O O . ALA A 1 71 ? -12.478 -7.883 2.852 1.00 84.44 71 ALA A O 1
ATOM 574 N N . ASP A 1 72 ? -11.340 -6.045 2.269 1.00 88.31 72 ASP A N 1
ATOM 575 C CA . ASP A 1 72 ? -10.551 -6.630 1.177 1.00 88.31 72 ASP A CA 1
ATOM 576 C C . ASP A 1 72 ? -9.051 -6.725 1.493 1.00 88.31 72 ASP A C 1
ATOM 578 O O . ASP A 1 72 ? -8.255 -7.213 0.687 1.00 88.31 72 ASP A O 1
ATOM 582 N N . ARG A 1 73 ? -8.637 -6.239 2.667 1.00 91.12 73 ARG A N 1
ATOM 583 C CA . ARG A 1 73 ? -7.226 -6.072 3.013 1.00 91.12 73 ARG A CA 1
ATOM 584 C C . ARG A 1 73 ? -6.957 -6.132 4.505 1.00 91.12 73 ARG A C 1
ATOM 586 O O . ARG A 1 73 ? -7.825 -5.865 5.331 1.00 91.12 73 ARG A O 1
ATOM 593 N N . VAL A 1 74 ? -5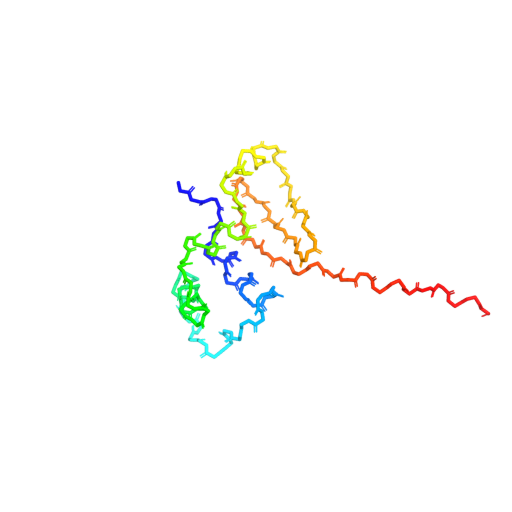.702 -6.393 4.842 1.00 91.94 74 VAL A N 1
ATOM 594 C CA . VAL A 1 74 ? -5.171 -6.270 6.200 1.00 91.94 74 VAL A CA 1
ATOM 595 C C . VAL A 1 74 ? -3.978 -5.325 6.170 1.00 91.94 74 VAL A C 1
ATOM 597 O O . VAL A 1 74 ? -3.041 -5.518 5.396 1.00 91.94 74 VAL A O 1
ATOM 600 N N . LEU A 1 75 ? -4.015 -4.296 7.010 1.00 93.19 75 LEU A N 1
ATOM 601 C CA . LEU A 1 75 ? -2.909 -3.370 7.220 1.00 93.19 75 LEU A CA 1
ATOM 602 C C . LEU A 1 75 ? -2.037 -3.918 8.346 1.00 93.19 75 LEU A C 1
ATOM 604 O O . LEU A 1 75 ? -2.541 -4.167 9.440 1.00 93.19 75 LEU A O 1
ATOM 608 N N . VAL A 1 76 ? -0.743 -4.090 8.100 1.00 92.62 76 VAL A N 1
ATOM 609 C CA . VAL A 1 76 ? 0.221 -4.449 9.148 1.00 92.62 76 VAL A CA 1
ATOM 610 C C . VAL A 1 76 ? 0.862 -3.171 9.657 1.00 92.62 76 VAL A C 1
ATOM 612 O O . VAL A 1 76 ? 1.376 -2.369 8.867 1.00 92.62 76 VAL A O 1
ATOM 615 N N . VAL A 1 77 ? 0.825 -2.988 10.973 1.00 93.12 77 VAL A N 1
ATOM 616 C CA . VAL A 1 77 ? 1.239 -1.752 11.631 1.00 93.12 77 VAL A CA 1
ATOM 617 C C . VAL A 1 77 ? 2.416 -2.036 12.558 1.00 93.12 77 VAL A C 1
ATOM 619 O O . VAL A 1 77 ? 2.447 -3.043 13.262 1.00 93.12 77 VAL A O 1
ATOM 622 N N . ARG A 1 78 ? 3.404 -1.144 12.537 1.00 91.06 78 ARG A N 1
ATOM 623 C CA . ARG A 1 78 ? 4.557 -1.148 13.439 1.00 91.06 78 ARG A CA 1
ATOM 624 C C . ARG A 1 78 ? 4.893 0.288 13.797 1.00 91.06 78 ARG A C 1
ATOM 626 O O . ARG A 1 78 ? 4.965 1.118 12.895 1.00 91.06 78 ARG A O 1
ATOM 633 N N . GLU A 1 79 ? 5.105 0.572 15.082 1.00 89.81 79 GLU A N 1
ATOM 634 C CA . GLU A 1 79 ? 5.525 1.903 15.554 1.00 89.81 79 GLU A CA 1
ATOM 635 C C . GLU A 1 79 ? 4.618 3.017 14.987 1.00 89.81 79 GLU A C 1
ATOM 637 O O . GLU A 1 79 ? 5.087 4.028 14.466 1.00 89.81 79 GLU A O 1
ATOM 642 N N . ARG A 1 80 ? 3.295 2.789 15.025 1.00 90.56 80 ARG A N 1
ATOM 643 C CA . ARG A 1 80 ? 2.259 3.709 14.509 1.00 90.56 80 ARG A CA 1
ATOM 644 C C . ARG A 1 80 ? 2.349 4.00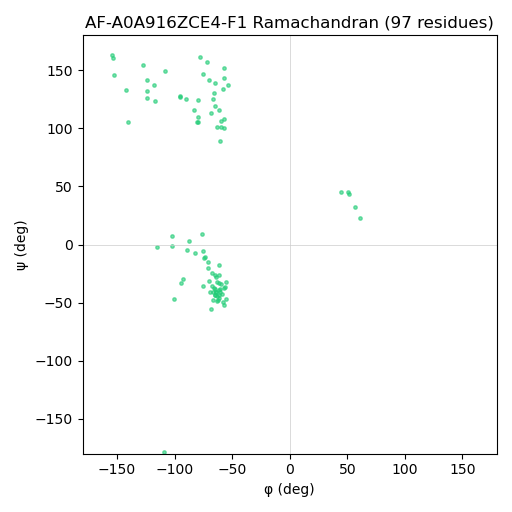3 13.004 1.00 90.56 80 ARG A C 1
ATOM 646 O O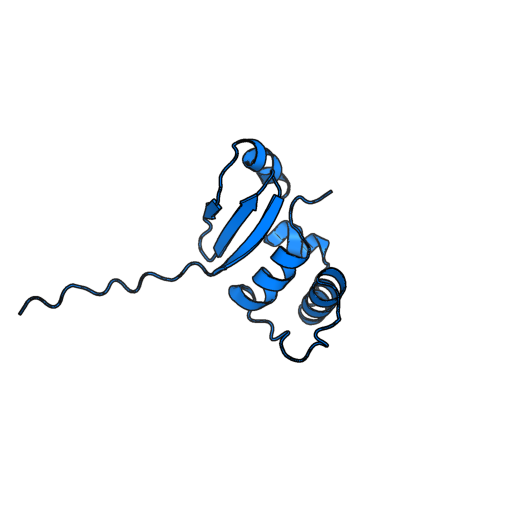 . ARG A 1 80 ? 1.851 5.021 12.526 1.00 90.56 80 ARG A O 1
ATOM 653 N N . ARG A 1 81 ? 2.980 3.121 12.227 1.00 91.94 81 ARG A N 1
ATOM 654 C CA . ARG A 1 81 ? 3.092 3.220 10.765 1.00 91.94 81 ARG A CA 1
ATOM 655 C C . ARG A 1 81 ? 2.553 1.980 10.085 1.00 91.94 81 ARG A C 1
ATOM 657 O O . ARG A 1 81 ? 2.805 0.864 10.530 1.00 91.94 81 ARG A O 1
ATOM 664 N N . VAL A 1 82 ? 1.875 2.167 8.956 1.00 93.31 82 VAL A N 1
ATOM 665 C CA . VAL A 1 82 ? 1.482 1.051 8.089 1.00 93.31 82 VAL A CA 1
ATOM 666 C C . VAL A 1 82 ? 2.696 0.649 7.262 1.00 93.31 82 VAL A C 1
ATOM 668 O O . VAL A 1 82 ? 3.141 1.382 6.370 1.00 93.31 82 VAL A O 1
ATOM 671 N N . VAL A 1 83 ? 3.250 -0.519 7.575 1.00 94.81 83 VAL A N 1
ATOM 672 C CA . VAL A 1 83 ? 4.478 -1.021 6.949 1.00 94.81 83 VAL A CA 1
ATOM 673 C C . VAL A 1 83 ? 4.193 -1.912 5.751 1.00 94.81 83 VAL A C 1
ATOM 675 O O . VAL A 1 83 ? 4.978 -1.912 4.814 1.00 94.81 83 VAL A O 1
ATOM 678 N N . THR A 1 84 ? 3.068 -2.630 5.726 1.00 94.81 84 THR A N 1
ATOM 679 C CA . THR A 1 84 ? 2.670 -3.442 4.568 1.00 94.81 84 THR A CA 1
ATOM 680 C C . THR A 1 84 ? 1.157 -3.640 4.502 1.00 94.81 84 THR A C 1
ATOM 682 O O . THR A 1 84 ? 0.447 -3.421 5.485 1.00 94.81 84 THR A O 1
ATOM 685 N N . VAL A 1 85 ? 0.670 -4.054 3.332 1.00 92.94 85 VAL A N 1
ATOM 686 C CA . VAL A 1 85 ? -0.735 -4.381 3.074 1.00 92.94 85 VAL A CA 1
ATOM 687 C C . VAL A 1 85 ? -0.820 -5.808 2.538 1.00 92.94 85 VAL A C 1
ATOM 689 O O . VAL A 1 85 ? -0.066 -6.211 1.646 1.00 92.94 85 VAL A O 1
ATOM 692 N N . LEU A 1 86 ? -1.723 -6.596 3.109 1.00 91.38 86 LEU A N 1
ATOM 693 C CA . LEU A 1 86 ? -2.071 -7.941 2.656 1.00 91.38 86 LEU A CA 1
ATOM 694 C C . LEU A 1 86 ? -3.464 -7.892 2.023 1.00 91.38 86 LEU A C 1
ATOM 696 O O . LEU A 1 86 ? -4.294 -7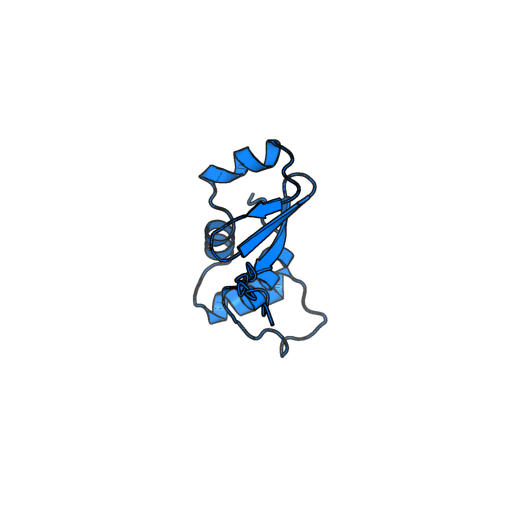.095 2.458 1.00 91.38 86 LEU A O 1
ATOM 700 N N . ALA A 1 87 ? -3.737 -8.747 1.039 1.00 87.81 87 ALA A N 1
ATOM 701 C CA . ALA A 1 87 ? -5.118 -9.005 0.636 1.00 87.81 87 ALA A CA 1
ATOM 702 C C . ALA A 1 87 ? -5.812 -9.792 1.758 1.00 87.81 87 ALA A C 1
ATOM 704 O O . ALA A 1 87 ? -5.182 -10.646 2.387 1.00 87.81 87 ALA A O 1
ATOM 705 N N . ALA A 1 88 ? -7.080 -9.498 2.038 1.00 82.44 88 ALA A N 1
ATOM 706 C CA . ALA A 1 88 ? -7.874 -10.371 2.889 1.00 82.44 88 ALA A CA 1
ATOM 707 C C . ALA A 1 88 ? -8.092 -11.673 2.111 1.00 82.44 88 ALA A C 1
ATOM 709 O O . ALA A 1 88 ? -8.721 -11.665 1.055 1.00 82.44 88 ALA A O 1
ATOM 710 N N . GLU A 1 89 ? -7.524 -12.782 2.583 1.00 70.75 89 GLU A N 1
ATOM 711 C CA . GLU A 1 89 ? -7.874 -14.088 2.037 1.00 70.75 89 GLU A CA 1
ATOM 712 C C . GLU A 1 89 ? -9.365 -14.301 2.293 1.00 70.75 89 GLU A C 1
ATOM 714 O O . GLU A 1 89 ? -9.808 -14.350 3.446 1.00 70.75 89 GLU A O 1
ATOM 719 N N . THR A 1 90 ? -10.154 -14.400 1.223 1.00 52.72 90 THR A N 1
ATOM 720 C CA . THR A 1 90 ? -11.498 -14.956 1.313 1.00 52.72 90 THR A CA 1
ATOM 721 C C . THR A 1 90 ? -11.312 -16.353 1.885 1.00 52.72 90 THR A C 1
ATOM 723 O O . THR A 1 90 ? -10.778 -17.226 1.203 1.00 52.72 90 THR A O 1
ATOM 726 N N . ARG A 1 91 ? -11.688 -16.575 3.151 1.00 46.88 91 ARG A N 1
ATOM 727 C CA . ARG A 1 91 ? -11.845 -17.936 3.662 1.00 46.88 91 ARG A CA 1
ATOM 728 C C . ARG A 1 91 ? -12.866 -18.601 2.746 1.00 46.88 91 ARG A C 1
ATOM 730 O O . ARG A 1 91 ? -14.062 -18.370 2.894 1.00 46.88 91 ARG A O 1
ATOM 737 N N . VAL A 1 92 ? -12.395 -19.402 1.795 1.00 44.16 92 VAL A N 1
ATOM 738 C CA . VAL A 1 92 ? -13.205 -20.484 1.257 1.00 44.16 92 VAL A CA 1
ATOM 739 C C . VAL A 1 92 ? -13.490 -21.339 2.482 1.00 44.16 92 VAL A C 1
ATOM 741 O O . VAL A 1 92 ? -12.580 -21.924 3.069 1.00 44.16 92 VAL A O 1
ATOM 744 N N . LEU A 1 93 ? -14.725 -21.268 2.972 1.00 43.53 93 LEU A N 1
ATOM 745 C CA . LEU A 1 93 ? -15.238 -22.195 3.965 1.00 43.53 93 LEU A CA 1
ATOM 746 C C . LEU A 1 93 ? -15.170 -23.577 3.313 1.00 43.53 93 LEU A C 1
ATOM 748 O O . LEU A 1 93 ? -16.114 -23.989 2.648 1.00 43.53 93 LEU A O 1
ATOM 752 N N . ASN A 1 94 ? -14.039 -24.267 3.458 1.00 41.62 94 ASN A N 1
ATOM 753 C CA . ASN A 1 94 ? -14.009 -25.703 3.263 1.00 41.62 94 ASN A CA 1
ATOM 754 C C . ASN A 1 94 ? -14.928 -26.268 4.344 1.00 41.62 94 ASN A C 1
ATOM 756 O O . ASN A 1 94 ? -14.583 -26.293 5.527 1.00 41.62 94 ASN A O 1
ATOM 760 N N . GLN A 1 95 ? -16.146 -26.607 3.930 1.00 45.22 95 GLN A N 1
ATOM 761 C CA . GLN A 1 95 ? -17.028 -27.467 4.697 1.00 45.22 95 GLN A CA 1
ATOM 762 C C . GLN A 1 95 ? -16.247 -28.752 5.007 1.00 45.22 95 GLN A C 1
ATOM 764 O O . GLN A 1 95 ? -15.531 -29.236 4.127 1.00 45.22 95 GLN A O 1
ATOM 769 N N . PRO A 1 96 ? -16.323 -29.298 6.229 1.00 51.19 96 PRO A N 1
ATOM 770 C CA . PRO A 1 96 ? -15.788 -30.625 6.459 1.00 51.19 96 PRO A CA 1
ATOM 771 C C . PRO A 1 96 ? -16.630 -31.594 5.624 1.00 51.19 96 PRO A C 1
ATOM 773 O O . PRO A 1 96 ? -17.845 -31.668 5.813 1.00 51.19 96 PRO A O 1
ATOM 776 N N . GLU A 1 97 ? -16.004 -32.303 4.684 1.00 43.78 97 GLU A N 1
ATOM 777 C CA . GLU A 1 97 ? -16.594 -33.517 4.124 1.00 43.78 97 GLU A CA 1
ATOM 778 C C . GLU A 1 97 ? -16.792 -34.489 5.287 1.00 43.78 97 GLU A C 1
ATOM 780 O O . GLU A 1 97 ? -15.851 -35.079 5.814 1.00 43.78 97 GLU A O 1
ATOM 785 N N . ALA A 1 98 ? -18.036 -34.569 5.748 1.00 51.97 98 ALA A N 1
ATOM 786 C CA . ALA A 1 98 ? -18.515 -35.679 6.537 1.00 51.97 98 ALA A CA 1
ATOM 787 C C . ALA A 1 98 ? -18.851 -36.812 5.563 1.00 51.97 98 ALA A C 1
ATOM 789 O O . ALA A 1 98 ? -19.868 -36.733 4.874 1.00 51.97 98 ALA A O 1
ATOM 790 N N . ALA A 1 99 ? -17.995 -37.831 5.510 1.00 48.62 99 ALA A N 1
ATOM 791 C CA . ALA A 1 99 ? -18.345 -39.203 5.146 1.00 48.62 99 ALA A CA 1
ATOM 792 C C . ALA A 1 99 ? -17.249 -40.155 5.636 1.00 48.62 99 ALA A C 1
ATOM 794 O O . ALA A 1 99 ? -16.081 -39.964 5.232 1.00 48.62 99 ALA A O 1
#

Mean predicted aligned error: 6.58 Å

Sequence (99 aa):
MSPVTAHAVVRWLERVRRVDLSRLPPEWSNLRRAQCGCDHLRMSLDDAREAILPSRLHCYLDLDPRAVRGADRVLVVRERRVVTVLAAETRVLNQPEAA

pLDDT: mean 87.55, std 14.98, range [41.62, 97.94]

Nearest PDB structures (foldseek):
  4khb-assembly1_B  TM=6.420E-01  e=5.064E+00  Thermochaetoides thermophila DSM 1495
  4khb-assembly2_D  TM=6.323E-01  e=6.542E+00  Thermochaetoides thermophila DSM 1495
  4khb-assembly3_F  TM=6.370E-01  e=6.974E+00  Thermochaetoides thermophila DSM 1495

Organism: NCBI:txid2027858

Foldseek 3Di:
DQLEDLQALLQCLCAVVVDDLVPPDPPDDSNRSSQVSCVVVVHHSVVSSCVVPNPVCLVVLVVVDCWDDDPQWIFGDDPSHRNHIHTPPPPPPPDPPDD

Radius of gyration: 15.46 Å; Cα contacts (8 Å, |Δi|>4): 131; chains: 1; bounding box: 36×52×35 Å